Protein AF-A0A645GVZ5-F1 (afdb_monomer)

InterPro domains:
  IPR002104 Integrase, catalytic domain [PF00589] (2-115)
  IPR011010 DNA breaking-rejoining enzyme, catalytic core [SSF56349] (2-123)
  IPR013762 Integrase-like, catalytic domain superfamily [G3DSA:1.10.443.10] (1-136)

Organism: NCBI:txid1076179

Mean predicted aligned error: 6.65 Å

pLDDT: mean 86.19, std 14.47, range [36.81, 96.94]

Radius of gyration: 16.6 Å; Cα contacts (8 Å, |Δi|>4): 154; chains: 1; bounding box: 46×38×38 Å

Structure (mmCIF, N/CA/C/O backbone):
data_AF-A0A645GVZ5-F1
#
_entry.id   AF-A0A645GVZ5-F1
#
loop_
_atom_site.group_PDB
_atom_site.id
_atom_site.type_symbol
_atom_site.label_atom_id
_atom_site.label_alt_id
_atom_site.label_comp_id
_atom_site.label_asym_id
_atom_site.label_entity_id
_atom_site.label_seq_id
_atom_site.pdbx_PDB_ins_code
_atom_site.Cartn_x
_atom_site.Cartn_y
_atom_site.Cartn_z
_atom_site.occupancy
_atom_site.B_iso_or_equiv
_atom_site.auth_seq_id
_atom_site.auth_comp_id
_atom_site.auth_asym_id
_atom_site.auth_atom_id
_atom_site.pdbx_PDB_model_num
ATOM 1 N N . MET A 1 1 ? 1.026 9.276 -1.031 1.00 67.25 1 MET A N 1
ATOM 2 C CA . MET A 1 1 ? -0.143 8.368 -0.909 1.00 67.25 1 MET A CA 1
ATOM 3 C C . MET A 1 1 ? -1.436 9.096 -0.563 1.00 67.25 1 MET A C 1
ATOM 5 O O . MET A 1 1 ? -2.433 8.740 -1.158 1.00 67.25 1 MET A O 1
ATOM 9 N N . ALA A 1 2 ? -1.441 10.108 0.316 1.00 74.25 2 ALA A N 1
ATOM 10 C CA . ALA A 1 2 ? -2.640 10.898 0.648 1.00 74.25 2 ALA A CA 1
ATOM 11 C C . ALA A 1 2 ? -3.449 11.384 -0.577 1.00 74.25 2 ALA A C 1
ATOM 13 O O . ALA A 1 2 ? -4.656 11.198 -0.636 1.00 74.25 2 ALA A O 1
ATOM 14 N N . ALA A 1 3 ? -2.767 11.921 -1.591 1.00 86.44 3 ALA A N 1
ATOM 15 C CA . ALA A 1 3 ? -3.381 12.410 -2.827 1.00 86.44 3 ALA A CA 1
ATOM 16 C C . ALA A 1 3 ? -3.520 11.332 -3.929 1.00 86.44 3 ALA A C 1
ATOM 18 O O . ALA A 1 3 ? -3.433 11.649 -5.114 1.00 86.44 3 ALA A O 1
ATOM 19 N N . LEU A 1 4 ? -3.658 10.047 -3.574 1.00 92.50 4 LEU A N 1
ATOM 20 C CA . LEU A 1 4 ? -3.858 8.981 -4.563 1.00 92.50 4 LEU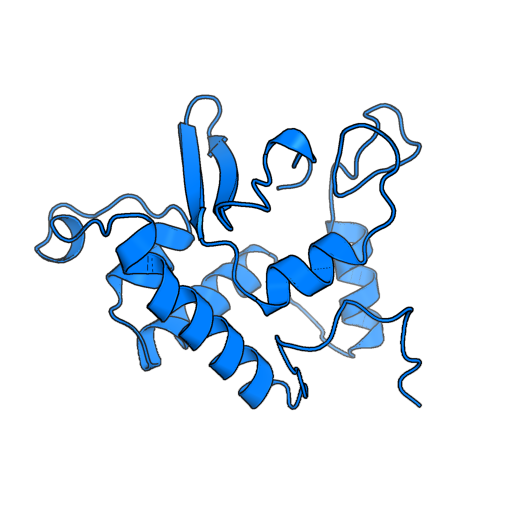 A CA 1
ATOM 21 C C . LEU A 1 4 ? -5.228 9.140 -5.239 1.00 92.50 4 LEU A C 1
ATOM 23 O O . LEU A 1 4 ? -6.248 9.225 -4.556 1.00 92.50 4 LEU A O 1
ATOM 27 N N . LYS A 1 5 ? -5.246 9.151 -6.573 1.00 94.88 5 LYS A N 1
ATOM 28 C CA . LYS A 1 5 ? -6.452 9.326 -7.391 1.00 94.88 5 LYS A CA 1
ATOM 29 C C . LYS A 1 5 ? -6.956 7.994 -7.932 1.00 94.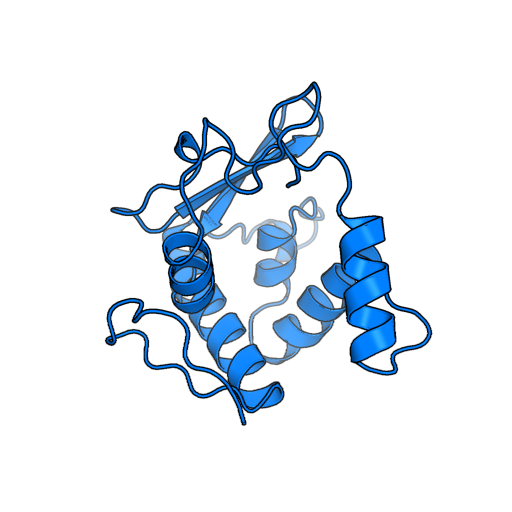88 5 LYS A C 1
ATOM 31 O O . LYS A 1 5 ? -6.157 7.097 -8.201 1.00 94.88 5 LYS A O 1
ATOM 36 N N . TRP A 1 6 ? -8.263 7.888 -8.169 1.00 95.94 6 TRP A N 1
ATOM 37 C CA . TRP A 1 6 ? -8.854 6.706 -8.810 1.00 95.94 6 TRP A CA 1
ATOM 38 C C . TRP A 1 6 ? -8.274 6.450 -10.205 1.00 95.94 6 TRP A C 1
ATOM 40 O O . TRP A 1 6 ? -8.048 5.302 -10.576 1.00 95.94 6 TRP A O 1
ATOM 50 N N . SER A 1 7 ? -7.945 7.515 -10.942 1.00 95.56 7 SER A N 1
ATOM 51 C CA . SER A 1 7 ? -7.298 7.449 -12.260 1.00 95.56 7 SER A CA 1
ATOM 52 C C . SER A 1 7 ? -5.873 6.882 -12.233 1.00 95.56 7 SER A C 1
ATOM 54 O O . SER A 1 7 ? -5.341 6.517 -13.277 1.00 95.56 7 SER A O 1
ATOM 56 N N . SER A 1 8 ? -5.243 6.785 -11.058 1.00 95.88 8 SER A N 1
ATOM 57 C CA . SER A 1 8 ? -3.919 6.176 -10.887 1.00 95.88 8 SER A CA 1
ATOM 58 C C . SER A 1 8 ? -3.970 4.656 -10.680 1.00 95.88 8 SER A C 1
ATOM 60 O O . SER A 1 8 ? -2.917 4.024 -10.559 1.00 95.88 8 SER A O 1
ATOM 62 N N . ILE A 1 9 ? -5.171 4.069 -10.622 1.00 96.62 9 ILE A N 1
ATOM 63 C CA . ILE A 1 9 ? -5.390 2.628 -10.489 1.00 96.62 9 ILE A CA 1
ATOM 64 C C . ILE A 1 9 ? -5.868 2.076 -11.829 1.00 96.62 9 ILE A C 1
ATOM 66 O O . ILE A 1 9 ? -6.931 2.440 -12.328 1.00 96.62 9 ILE A O 1
ATOM 70 N N . ASP A 1 10 ? -5.105 1.144 -12.388 1.00 96.56 10 ASP A N 1
ATOM 71 C CA . ASP A 1 10 ? -5.497 0.404 -13.580 1.00 96.56 10 ASP A CA 1
ATOM 72 C C . ASP A 1 10 ? -5.953 -0.997 -13.170 1.00 96.56 10 ASP A C 1
ATOM 74 O O . ASP A 1 10 ? -5.148 -1.881 -12.852 1.00 96.56 10 ASP A O 1
ATOM 78 N N . TRP A 1 11 ? -7.271 -1.183 -13.147 1.00 94.44 11 TRP A N 1
ATOM 79 C CA . TRP A 1 11 ? -7.913 -2.432 -12.740 1.00 94.44 11 TRP A CA 1
ATOM 80 C C . TRP A 1 11 ? -7.734 -3.548 -13.768 1.00 94.44 11 TRP A C 1
ATOM 82 O O . TRP A 1 11 ? -7.597 -4.708 -13.382 1.00 94.44 11 TRP A O 1
ATOM 92 N N . ARG A 1 12 ? -7.679 -3.202 -15.063 1.00 93.44 12 ARG A N 1
ATOM 93 C CA . ARG A 1 12 ? -7.504 -4.166 -16.159 1.00 93.44 12 ARG A CA 1
ATOM 94 C C . ARG A 1 12 ? -6.109 -4.776 -16.117 1.00 93.44 12 ARG A C 1
ATOM 96 O O . ARG A 1 12 ? -5.967 -5.990 -16.205 1.00 93.44 12 ARG A O 1
ATOM 103 N N . TRP A 1 13 ? -5.091 -3.935 -15.964 1.00 94.06 13 TRP A N 1
ATOM 104 C CA . TRP A 1 13 ? -3.689 -4.351 -15.949 1.00 94.06 13 TRP A CA 1
ATOM 105 C C . TRP A 1 13 ? -3.124 -4.525 -14.543 1.00 94.06 13 TRP A C 1
ATOM 107 O O . TRP A 1 13 ? -1.923 -4.759 -14.390 1.00 94.06 13 TRP A O 1
ATOM 117 N N . ARG A 1 14 ? -3.970 -4.424 -13.510 1.00 95.06 14 ARG A N 1
ATOM 118 C CA . ARG A 1 14 ? -3.619 -4.657 -12.105 1.00 95.06 14 ARG A CA 1
ATOM 119 C C . ARG A 1 14 ? -2.343 -3.915 -11.718 1.00 95.06 14 ARG A C 1
ATOM 121 O O . ARG A 1 14 ? -1.368 -4.535 -11.288 1.00 95.06 14 ARG A O 1
ATOM 128 N N . LYS A 1 15 ? -2.323 -2.598 -11.909 1.00 95.75 15 LYS A N 1
ATOM 129 C CA . LYS A 1 15 ? -1.176 -1.747 -11.563 1.00 95.75 15 LYS A CA 1
ATOM 130 C C . LYS A 1 15 ? -1.617 -0.464 -10.878 1.00 95.75 15 LYS A C 1
ATOM 132 O O . LYS A 1 15 ? -2.715 0.038 -11.110 1.00 95.75 15 LYS A O 1
ATOM 137 N N . LEU A 1 16 ? -0.738 0.041 -10.026 1.00 95.44 16 LEU A N 1
ATOM 138 C CA . LEU A 1 16 ? -0.937 1.242 -9.234 1.00 95.44 16 LEU A CA 1
ATOM 139 C C . LEU A 1 16 ? 0.223 2.200 -9.492 1.00 95.44 16 LEU A C 1
ATOM 141 O O . LEU A 1 16 ? 1.381 1.853 -9.249 1.00 95.44 16 LEU A O 1
ATOM 145 N N . THR A 1 17 ? -0.097 3.408 -9.942 1.00 94.31 17 THR A N 1
ATOM 146 C CA . THR A 1 17 ? 0.883 4.480 -10.124 1.00 94.31 17 THR A CA 1
ATOM 147 C C . THR A 1 17 ? 0.867 5.395 -8.908 1.00 94.31 17 THR A C 1
ATOM 149 O O . THR A 1 17 ? -0.168 5.927 -8.518 1.00 94.31 17 THR A O 1
ATOM 152 N N . ILE A 1 18 ? 2.026 5.583 -8.286 1.00 90.19 18 ILE A N 1
ATOM 153 C CA . ILE A 1 18 ? 2.186 6.384 -7.075 1.00 90.19 18 ILE A CA 1
ATOM 154 C C . ILE A 1 18 ? 3.114 7.552 -7.392 1.00 90.19 18 ILE A C 1
ATOM 156 O O . ILE A 1 18 ? 4.235 7.348 -7.859 1.00 90.19 18 ILE A O 1
ATOM 160 N N . ALA A 1 19 ? 2.659 8.768 -7.092 1.00 84.75 19 ALA A N 1
ATOM 161 C CA . ALA A 1 19 ? 3.522 9.942 -7.075 1.00 84.75 19 ALA A CA 1
ATOM 162 C C . ALA A 1 19 ? 4.542 9.827 -5.930 1.00 84.75 19 ALA A C 1
ATOM 164 O O . ALA A 1 19 ? 4.177 9.573 -4.774 1.00 84.75 19 ALA A O 1
ATOM 165 N N . ASP A 1 20 ? 5.815 9.975 -6.270 1.00 76.44 20 ASP A N 1
ATOM 166 C CA . ASP A 1 20 ? 6.939 10.033 -5.342 1.00 76.44 20 ASP A CA 1
ATOM 167 C C . ASP A 1 20 ? 7.294 11.511 -5.070 1.00 76.44 20 ASP A C 1
ATOM 169 O O . ASP A 1 20 ? 6.395 12.350 -4.965 1.00 76.44 20 ASP A O 1
ATOM 173 N N . LYS A 1 21 ? 8.580 11.857 -4.923 1.00 68.69 21 LYS A N 1
ATOM 174 C CA . LYS A 1 21 ? 9.056 13.253 -4.974 1.00 68.69 21 LYS A CA 1
ATOM 175 C C . LYS A 1 21 ? 8.488 13.983 -6.200 1.00 68.69 21 LYS A C 1
ATOM 177 O O . LYS A 1 21 ? 8.182 13.337 -7.189 1.00 68.69 21 LYS A O 1
ATOM 182 N N . VAL A 1 22 ? 8.414 15.315 -6.109 1.00 54.22 22 VAL A N 1
ATOM 183 C CA . VAL A 1 22 ? 7.656 16.264 -6.960 1.00 54.22 22 VAL A CA 1
ATOM 184 C C . VAL A 1 22 ? 7.519 15.889 -8.450 1.00 54.22 22 VAL A C 1
ATOM 186 O O . VAL A 1 22 ? 6.425 16.048 -8.977 1.00 54.22 22 VAL A O 1
ATOM 189 N N . ASP A 1 23 ? 8.537 15.295 -9.086 1.00 58.22 23 ASP A N 1
ATOM 190 C CA . ASP A 1 23 ? 8.528 14.951 -10.522 1.00 58.22 23 ASP A CA 1
ATOM 191 C C . ASP A 1 23 ? 8.717 13.454 -10.850 1.00 58.22 23 ASP A C 1
ATOM 193 O O . ASP A 1 23 ? 8.837 13.070 -12.012 1.00 58.22 23 ASP A O 1
ATOM 197 N N . ALA A 1 24 ? 8.768 12.579 -9.844 1.00 77.25 24 ALA A N 1
ATOM 198 C CA . ALA A 1 24 ? 8.961 11.144 -10.031 1.00 77.25 24 ALA A CA 1
ATOM 199 C C . ALA A 1 24 ? 7.672 10.373 -9.730 1.00 77.25 24 ALA A C 1
ATOM 201 O O . ALA A 1 24 ? 7.019 10.585 -8.710 1.00 77.25 24 ALA A O 1
ATOM 202 N N . THR A 1 25 ? 7.328 9.417 -10.589 1.00 86.25 25 THR A N 1
ATOM 203 C CA . THR A 1 25 ? 6.278 8.431 -10.312 1.00 86.25 25 THR A CA 1
ATOM 204 C C . THR A 1 25 ? 6.877 7.035 -10.314 1.00 86.25 25 THR A C 1
ATOM 206 O O . THR A 1 25 ? 7.877 6.773 -10.984 1.00 86.25 25 THR A O 1
ATOM 209 N N . ARG A 1 26 ? 6.266 6.123 -9.560 1.00 88.69 26 ARG A N 1
ATOM 210 C CA . ARG A 1 26 ? 6.568 4.694 -9.650 1.00 88.69 26 ARG A CA 1
ATOM 211 C C . ARG A 1 26 ? 5.295 3.909 -9.888 1.00 88.69 26 ARG A C 1
ATOM 213 O O . ARG A 1 26 ? 4.267 4.191 -9.276 1.00 88.69 26 ARG A O 1
ATOM 220 N N . THR A 1 27 ? 5.383 2.916 -10.759 1.00 92.69 27 THR A N 1
ATOM 221 C CA . THR A 1 27 ? 4.291 1.977 -11.014 1.00 92.69 27 THR A CA 1
ATOM 222 C C . THR A 1 27 ? 4.633 0.657 -10.350 1.00 92.69 27 THR A C 1
ATOM 224 O O . THR A 1 27 ? 5.710 0.112 -10.586 1.00 92.69 27 THR A O 1
ATOM 227 N N . ILE A 1 28 ? 3.728 0.151 -9.519 1.00 94.44 28 ILE A N 1
ATOM 228 C CA . ILE A 1 28 ? 3.871 -1.144 -8.853 1.00 94.44 28 ILE A CA 1
ATOM 229 C C . ILE A 1 28 ? 2.708 -2.064 -9.235 1.00 94.44 28 ILE A C 1
ATOM 231 O O . ILE A 1 28 ? 1.621 -1.573 -9.568 1.00 94.44 28 ILE A O 1
ATOM 235 N N . PRO A 1 29 ? 2.894 -3.393 -9.182 1.00 96.94 29 PRO A N 1
ATOM 236 C CA . PRO A 1 29 ? 1.778 -4.312 -9.313 1.00 96.94 29 PRO A CA 1
ATOM 237 C C . PRO A 1 29 ? 0.737 -4.071 -8.224 1.00 96.94 29 PRO A C 1
ATOM 239 O O . PRO A 1 29 ? 1.070 -3.849 -7.060 1.00 96.94 29 PRO A O 1
ATOM 242 N N . LEU A 1 30 ? -0.531 -4.160 -8.604 1.00 96.12 30 LEU A N 1
ATOM 243 C CA . LEU A 1 30 ? -1.642 -4.149 -7.669 1.00 96.12 30 LEU A CA 1
ATOM 244 C C . LEU A 1 30 ? -1.948 -5.590 -7.243 1.00 96.12 30 LEU A C 1
ATOM 246 O O . LEU A 1 30 ? -2.605 -6.343 -7.977 1.00 96.12 30 LEU A O 1
ATOM 250 N N . GLY A 1 31 ? -1.461 -5.962 -6.060 1.00 95.12 31 GLY A N 1
ATOM 251 C CA . GLY A 1 31 ? -1.663 -7.283 -5.471 1.00 95.12 31 GLY A CA 1
ATOM 252 C C . GLY A 1 31 ? -3.145 -7.613 -5.212 1.00 95.12 31 GLY A C 1
ATOM 253 O O . GLY A 1 31 ? -3.960 -6.688 -5.071 1.00 95.12 31 GLY A O 1
ATOM 254 N N . PRO A 1 32 ? -3.542 -8.903 -5.265 1.00 94.44 32 PRO A N 1
ATOM 255 C CA . PRO A 1 32 ? -4.912 -9.368 -5.031 1.00 94.44 32 PRO A CA 1
ATOM 256 C C . PRO A 1 32 ? -5.611 -8.714 -3.840 1.00 94.44 32 PRO A C 1
ATOM 258 O O . PRO A 1 32 ? -6.698 -8.158 -4.015 1.00 94.44 32 PRO A O 1
ATOM 261 N N . TYR A 1 33 ? -4.972 -8.720 -2.671 1.00 95.38 33 TYR A N 1
ATOM 262 C CA . TYR A 1 33 ? -5.586 -8.239 -1.439 1.00 95.38 33 TYR A CA 1
ATOM 263 C C . TYR A 1 33 ? -5.700 -6.717 -1.418 1.00 95.38 33 TYR A C 1
ATOM 265 O O . TYR A 1 33 ? -6.763 -6.180 -1.105 1.00 95.38 33 TYR A O 1
ATOM 273 N N . MET A 1 34 ? -4.657 -5.999 -1.847 1.00 94.75 34 MET A N 1
ATOM 274 C CA . MET A 1 34 ? -4.718 -4.541 -1.947 1.00 94.75 34 MET A CA 1
ATOM 275 C C . MET A 1 34 ? -5.816 -4.079 -2.911 1.00 94.75 34 MET A C 1
ATOM 277 O O . MET A 1 34 ? -6.513 -3.113 -2.616 1.00 94.75 34 MET A O 1
ATOM 281 N N . ALA A 1 35 ? -6.028 -4.769 -4.033 1.00 94.88 35 ALA A N 1
ATOM 282 C CA . ALA A 1 35 ? -7.151 -4.436 -4.906 1.00 94.88 35 ALA A CA 1
ATOM 283 C C . ALA A 1 35 ? -8.507 -4.699 -4.269 1.00 94.88 35 ALA A C 1
ATOM 285 O O . ALA A 1 35 ? -9.400 -3.884 -4.451 1.00 94.88 35 ALA A O 1
ATOM 286 N N . HIS A 1 36 ? -8.664 -5.815 -3.555 1.00 93.56 36 HIS A N 1
ATOM 287 C CA . HIS A 1 36 ? -9.903 -6.112 -2.844 1.00 93.56 36 HIS A CA 1
ATOM 288 C C . HIS A 1 36 ? -10.233 -4.996 -1.843 1.00 93.56 36 HIS A C 1
ATOM 290 O O . HIS A 1 36 ? -11.351 -4.486 -1.836 1.00 93.56 36 HIS A O 1
ATOM 296 N N . LEU A 1 37 ? -9.237 -4.547 -1.067 1.00 93.94 37 LEU A N 1
ATOM 297 C CA . LEU A 1 37 ? -9.396 -3.423 -0.143 1.00 93.94 37 LEU A CA 1
ATOM 298 C C . LEU A 1 37 ? -9.774 -2.128 -0.868 1.00 93.94 37 LEU A C 1
ATOM 300 O O . LEU A 1 37 ? -10.690 -1.436 -0.438 1.00 93.94 37 LEU A O 1
ATOM 304 N N . LEU A 1 38 ? -9.083 -1.799 -1.964 1.00 93.94 38 LEU A N 1
ATOM 305 C CA . LEU A 1 38 ? -9.340 -0.574 -2.726 1.00 93.94 38 LEU A CA 1
ATOM 306 C C . LEU A 1 38 ? -10.697 -0.589 -3.437 1.00 93.94 38 LEU A C 1
ATOM 308 O O . LEU A 1 38 ? -11.314 0.464 -3.571 1.00 93.94 38 LEU A O 1
ATOM 312 N N . ASP A 1 39 ? -11.161 -1.750 -3.897 1.00 92.44 39 ASP A N 1
ATOM 313 C CA . ASP A 1 39 ? -12.455 -1.881 -4.570 1.00 92.44 39 ASP A CA 1
ATOM 314 C C . ASP A 1 39 ? -13.625 -1.777 -3.582 1.00 92.44 39 ASP A C 1
ATOM 316 O O . ASP A 1 39 ? -14.687 -1.270 -3.932 1.00 92.44 39 ASP A O 1
ATOM 320 N N . GLY A 1 40 ? -13.407 -2.171 -2.323 1.00 91.25 40 GLY A N 1
ATOM 321 C CA . GLY A 1 40 ? -14.381 -2.017 -1.241 1.00 91.25 40 GLY A CA 1
ATOM 322 C C . GLY A 1 40 ? -14.551 -0.584 -0.718 1.00 91.25 40 GLY A C 1
ATOM 323 O O . GLY A 1 40 ? -15.449 -0.337 0.088 1.00 91.25 40 GLY A O 1
ATOM 324 N N . LEU A 1 41 ? -13.713 0.369 -1.140 1.00 92.50 41 LEU A N 1
ATOM 325 C CA . LEU A 1 41 ? -13.816 1.762 -0.702 1.00 92.50 41 LEU A CA 1
ATOM 326 C C . LEU A 1 41 ? -14.922 2.517 -1.464 1.00 92.50 41 LEU A C 1
ATOM 328 O O . LEU A 1 41 ? -15.071 2.352 -2.679 1.00 92.50 41 LEU A O 1
ATOM 332 N N . PRO A 1 42 ? -15.672 3.411 -0.793 1.00 91.56 42 PRO A N 1
ATOM 333 C CA . PRO A 1 42 ? -16.650 4.254 -1.467 1.00 91.56 42 PRO A CA 1
ATOM 334 C C . PRO A 1 42 ? -15.952 5.211 -2.439 1.00 91.56 42 PRO A C 1
ATOM 336 O O . PRO A 1 42 ? -14.998 5.906 -2.087 1.00 91.56 42 PRO A O 1
ATOM 339 N N . ARG A 1 43 ? -16.462 5.291 -3.669 1.00 92.12 43 ARG A N 1
ATOM 340 C CA . ARG A 1 43 ? -15.941 6.207 -4.691 1.00 92.12 43 ARG A CA 1
ATOM 341 C C . ARG A 1 43 ? -16.650 7.552 -4.593 1.00 92.12 43 ARG A C 1
ATOM 343 O O . ARG A 1 43 ? -17.671 7.776 -5.237 1.00 92.12 43 ARG A O 1
ATOM 350 N N . GLN A 1 44 ? -16.109 8.426 -3.750 1.00 90.00 44 GLN A N 1
ATOM 351 C CA . GLN A 1 44 ? -16.561 9.807 -3.593 1.00 90.00 44 GLN A CA 1
ATOM 352 C C . GLN A 1 44 ? -15.474 10.754 -4.113 1.00 90.00 44 GLN A C 1
ATOM 354 O O . GLN A 1 44 ? -14.354 10.761 -3.612 1.00 90.00 44 GLN A O 1
ATOM 359 N N . GLY A 1 45 ? -15.792 11.543 -5.141 1.00 91.06 45 GLY A N 1
ATOM 360 C CA . GLY A 1 45 ? -14.832 12.460 -5.760 1.00 91.06 45 GLY A CA 1
ATOM 361 C C . GLY A 1 45 ? -13.682 11.767 -6.508 1.00 91.06 45 GLY A C 1
ATOM 362 O O . GLY A 1 45 ? -13.768 10.606 -6.903 1.00 91.06 45 GLY A O 1
ATOM 363 N N . GLU A 1 46 ? -12.602 12.515 -6.744 1.00 94.56 46 GLU A N 1
ATOM 364 C CA . GLU A 1 46 ? -11.458 12.077 -7.563 1.00 94.56 46 GLU A CA 1
ATOM 365 C C . GLU A 1 46 ? -10.447 11.201 -6.795 1.00 94.56 46 GLU A C 1
ATOM 367 O O . GLU A 1 46 ? -9.732 10.385 -7.387 1.00 94.56 46 GLU A O 1
ATOM 372 N N . TYR A 1 47 ? -10.379 11.361 -5.473 1.00 95.38 47 TYR A N 1
ATOM 373 C CA . TYR A 1 47 ? -9.357 10.747 -4.629 1.00 95.38 47 TYR A CA 1
ATOM 374 C C . TYR A 1 47 ? -9.835 9.442 -3.990 1.00 95.38 47 TYR A C 1
ATOM 376 O O . TYR A 1 47 ? -10.984 9.318 -3.576 1.00 95.38 47 TYR A O 1
ATOM 384 N N . VAL A 1 48 ? -8.915 8.483 -3.860 1.00 95.00 48 VAL A N 1
ATOM 385 C CA . VAL A 1 48 ? -9.158 7.184 -3.211 1.00 95.00 48 VAL A CA 1
ATOM 386 C C . VAL A 1 48 ? -9.476 7.361 -1.728 1.00 95.00 48 VAL A C 1
ATOM 388 O O . VAL A 1 48 ? -10.398 6.746 -1.203 1.00 95.00 48 VAL A O 1
ATOM 391 N N . PHE A 1 49 ? -8.725 8.231 -1.052 1.00 93.06 49 PHE A N 1
ATOM 392 C CA . PHE A 1 49 ? -8.935 8.574 0.352 1.00 93.06 49 PHE A CA 1
ATOM 393 C C . PHE A 1 49 ? -9.641 9.925 0.442 1.00 93.06 49 PHE A C 1
ATOM 395 O O . PHE A 1 49 ? -9.019 10.950 0.727 1.00 93.06 49 PHE A O 1
ATOM 402 N N . TYR A 1 50 ? -10.935 9.919 0.133 1.00 92.94 50 TYR A N 1
ATOM 403 C CA . TYR A 1 50 ? -11.781 11.108 0.143 1.00 92.94 50 TYR A CA 1
ATOM 404 C C . TYR A 1 50 ? -11.894 11.743 1.539 1.00 92.94 50 TYR A C 1
ATOM 406 O O . TYR A 1 50 ? -11.872 11.062 2.565 1.00 92.94 50 TYR A O 1
ATOM 414 N N . SER A 1 51 ? -12.032 13.068 1.567 1.00 91.12 51 SER A N 1
ATOM 415 C CA . SER A 1 51 ? -12.398 13.848 2.751 1.00 91.12 51 SER A CA 1
ATOM 416 C C . SER A 1 51 ? -13.264 15.027 2.322 1.00 91.12 51 SER A C 1
ATOM 418 O O . SER A 1 51 ? -13.006 15.627 1.282 1.00 91.12 51 SER A O 1
ATOM 420 N N . SER A 1 52 ? -14.238 15.408 3.148 1.00 90.69 52 SER A N 1
ATOM 421 C CA . SER A 1 52 ? -15.073 16.596 2.928 1.00 90.69 52 SER A CA 1
ATOM 422 C C . SER A 1 52 ? -14.370 17.920 3.266 1.00 90.69 52 SER A C 1
ATOM 424 O O . SER A 1 52 ? -15.001 18.973 3.236 1.00 90.69 52 SER A O 1
ATOM 426 N N . GLY A 1 53 ? -13.088 17.883 3.647 1.00 89.00 53 GLY A N 1
ATOM 427 C CA . GLY A 1 53 ? -12.282 19.080 3.889 1.00 89.00 53 GLY A CA 1
ATOM 428 C C . GLY A 1 53 ? -11.889 19.818 2.602 1.00 89.00 53 GLY A C 1
ATOM 429 O O . GLY A 1 53 ? -12.124 19.344 1.496 1.00 89.00 53 GLY A O 1
ATOM 430 N N . GLU A 1 54 ? -11.212 20.957 2.761 1.00 88.88 54 GLU A N 1
ATOM 431 C CA . GLU A 1 54 ? -10.864 21.907 1.686 1.00 88.88 54 GLU A CA 1
ATOM 432 C C . GLU A 1 54 ? -10.222 21.270 0.440 1.00 88.88 54 GLU A C 1
ATOM 434 O O . GLU A 1 54 ? -10.547 21.630 -0.686 1.00 88.88 54 GLU A O 1
ATOM 439 N N . HIS A 1 55 ? -9.323 20.298 0.623 1.00 87.00 55 HIS A N 1
ATOM 440 C CA . HIS A 1 55 ? -8.595 19.679 -0.487 1.00 87.00 55 HIS A CA 1
ATOM 441 C C . HIS A 1 55 ? -9.333 18.498 -1.150 1.00 87.00 55 HIS A C 1
ATOM 443 O O . HIS A 1 55 ? -8.850 17.973 -2.151 1.00 87.00 55 HIS A O 1
ATOM 449 N N . GLY A 1 56 ? -10.462 18.037 -0.598 1.00 90.31 56 GLY A N 1
ATOM 450 C CA . GLY A 1 56 ? -11.216 16.889 -1.125 1.00 90.31 56 GLY A CA 1
ATOM 451 C C . GLY A 1 56 ? -10.591 15.508 -0.860 1.00 90.31 56 GLY A C 1
ATOM 452 O O . GLY A 1 56 ? -11.090 14.500 -1.363 1.00 90.31 56 GLY A O 1
ATOM 453 N N . TYR A 1 57 ? -9.499 15.433 -0.089 1.00 91.88 57 TYR A N 1
ATOM 454 C CA . TYR A 1 57 ? -8.830 14.184 0.298 1.00 91.88 57 TYR A CA 1
ATOM 455 C C . TYR A 1 57 ? -8.187 14.264 1.686 1.00 91.88 57 TYR A C 1
ATOM 457 O O . TYR A 1 57 ? -7.936 15.344 2.230 1.00 91.88 57 TYR A O 1
ATOM 465 N N . VAL A 1 58 ? -7.897 13.103 2.274 1.00 89.69 58 VAL A N 1
ATOM 466 C CA . VAL A 1 58 ? -7.198 12.984 3.560 1.00 89.69 58 VAL A CA 1
ATOM 467 C C . VAL A 1 58 ? -5.745 13.432 3.398 1.00 89.69 58 VAL A C 1
ATOM 469 O O . VAL A 1 58 ? -4.912 12.688 2.886 1.00 89.69 58 VAL A O 1
ATOM 472 N N . LYS A 1 59 ? -5.421 14.648 3.850 1.00 88.31 59 LYS A N 1
ATOM 473 C CA . LYS A 1 59 ? -4.062 15.219 3.758 1.00 88.31 59 LYS A CA 1
ATOM 474 C C . LYS A 1 59 ? -3.046 14.486 4.635 1.00 88.31 59 LYS A C 1
ATOM 476 O O . LYS A 1 59 ? -1.897 14.315 4.232 1.00 88.31 59 LYS A O 1
ATOM 481 N N . ASP A 1 60 ? -3.472 14.061 5.820 1.00 86.81 60 ASP A N 1
ATOM 482 C CA . ASP A 1 60 ? -2.641 13.357 6.789 1.00 86.81 60 ASP A CA 1
ATOM 483 C C . ASP A 1 60 ? -3.426 12.215 7.444 1.00 86.81 60 ASP A C 1
ATOM 485 O O . ASP A 1 60 ? -4.535 12.408 7.937 1.00 86.81 60 ASP A O 1
ATOM 489 N N . ALA A 1 61 ? -2.827 11.026 7.462 1.00 89.31 61 ALA A N 1
ATOM 490 C CA . ALA A 1 61 ? -3.398 9.825 8.058 1.00 89.31 61 ALA A CA 1
ATOM 491 C C . ALA A 1 61 ? -2.947 9.598 9.515 1.00 89.31 61 ALA A C 1
ATOM 493 O O . ALA A 1 61 ? -3.349 8.604 10.117 1.00 89.31 61 ALA A O 1
ATOM 494 N N . ARG A 1 62 ? -2.124 10.483 10.106 1.00 89.44 62 ARG A N 1
ATOM 495 C CA . ARG A 1 62 ? -1.635 10.342 11.493 1.00 89.44 62 ARG A CA 1
ATOM 496 C C . ARG A 1 62 ? -2.763 10.230 12.514 1.00 89.44 62 ARG A C 1
ATOM 498 O O . ARG A 1 62 ? -2.697 9.353 13.360 1.00 89.44 62 ARG A O 1
ATOM 505 N N . SER A 1 63 ? -3.808 11.055 12.406 1.00 88.62 63 SER A N 1
ATOM 506 C CA . SER A 1 63 ? -4.947 10.988 13.337 1.00 88.62 63 SER A CA 1
ATOM 507 C C . SER A 1 63 ? -5.671 9.641 13.256 1.00 88.62 63 SER A C 1
ATOM 509 O O . SER A 1 63 ? -5.962 9.037 14.286 1.00 88.62 63 SER A O 1
ATOM 511 N N . SER A 1 64 ? -5.899 9.129 12.042 1.00 90.56 64 SER A N 1
ATOM 512 C CA . SER A 1 64 ? -6.474 7.795 11.843 1.00 90.56 64 SER A CA 1
ATOM 513 C C . SER A 1 64 ? -5.560 6.696 12.386 1.00 90.56 64 SER A C 1
ATOM 515 O O . SER A 1 64 ? -6.045 5.787 13.048 1.00 90.56 64 SER A O 1
ATOM 517 N N . MET A 1 65 ? -4.243 6.804 12.176 1.00 91.69 65 MET A N 1
ATOM 518 C CA . MET A 1 65 ? -3.268 5.861 12.732 1.00 91.69 65 MET A CA 1
ATOM 519 C C . MET A 1 65 ? -3.316 5.854 14.263 1.00 91.69 65 MET A C 1
ATOM 521 O O . MET A 1 65 ? -3.396 4.786 14.850 1.00 91.69 65 MET A O 1
ATOM 525 N N . SER A 1 66 ? -3.340 7.018 14.920 1.00 91.81 66 SER A N 1
ATOM 526 C CA . SER A 1 66 ? -3.423 7.103 16.385 1.00 91.81 66 SER A CA 1
ATOM 527 C C . SER A 1 66 ? -4.660 6.404 16.953 1.00 91.81 66 SER A C 1
ATOM 529 O O . SER A 1 66 ? -4.555 5.752 17.987 1.00 91.81 66 SER A O 1
ATOM 531 N N . LYS A 1 67 ? -5.810 6.494 16.272 1.00 93.31 67 LYS A N 1
ATOM 532 C CA . LYS A 1 67 ? -7.0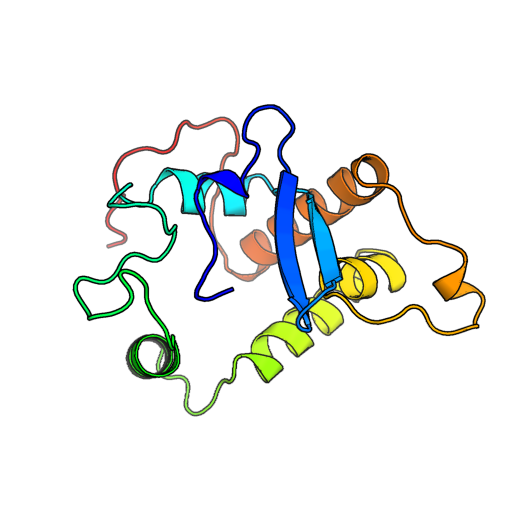32 5.775 16.670 1.00 93.31 67 LYS A CA 1
ATOM 533 C C . LYS A 1 67 ? -6.851 4.261 16.576 1.00 93.31 67 LYS A C 1
ATOM 535 O O . LYS A 1 67 ? -7.109 3.564 17.547 1.00 93.31 67 LYS A O 1
ATOM 540 N N . VAL A 1 68 ? -6.322 3.778 15.449 1.00 93.06 68 VAL A N 1
ATOM 541 C CA . VAL A 1 68 ? -6.048 2.345 15.245 1.00 93.06 68 VAL A CA 1
ATOM 542 C C . VAL A 1 68 ? -5.060 1.815 16.288 1.00 93.06 68 VAL A C 1
ATOM 544 O O . VAL A 1 68 ? -5.259 0.736 16.828 1.00 93.06 68 VAL A O 1
ATOM 547 N N . LEU A 1 69 ? -4.012 2.573 16.623 1.00 94.56 69 LEU A N 1
ATOM 548 C CA . LEU A 1 69 ? -3.037 2.155 17.636 1.00 94.56 69 LEU A CA 1
ATOM 549 C C . LEU A 1 69 ? -3.647 2.041 19.033 1.00 94.56 69 LEU A C 1
ATOM 551 O O . LEU A 1 69 ? -3.356 1.074 19.735 1.00 94.56 69 LEU A O 1
ATOM 555 N N . ALA A 1 70 ? -4.520 2.980 19.405 1.00 94.56 70 ALA A N 1
ATOM 556 C CA . ALA A 1 70 ? -5.249 2.917 20.666 1.00 94.56 70 ALA A CA 1
ATOM 557 C C . ALA A 1 70 ? -6.176 1.690 20.726 1.00 94.56 70 ALA A C 1
ATOM 559 O O . ALA A 1 70 ? -6.184 0.984 21.731 1.00 94.56 70 ALA A O 1
ATOM 560 N N . GLU A 1 71 ? -6.903 1.398 19.644 1.00 94.88 71 GLU A N 1
ATOM 561 C CA . GLU A 1 71 ? -7.783 0.223 19.547 1.00 94.88 71 GLU A CA 1
ATOM 562 C C . GLU A 1 71 ? -7.004 -1.099 19.587 1.00 94.88 71 GLU A C 1
ATOM 564 O O . GLU A 1 71 ? -7.442 -2.059 20.218 1.00 94.88 71 GLU A O 1
ATOM 569 N N . CYS A 1 72 ? -5.830 -1.155 18.957 1.00 92.81 72 CYS A N 1
ATOM 570 C CA . CYS A 1 72 ? -4.985 -2.350 18.938 1.00 92.81 72 CYS A CA 1
ATOM 571 C C . CYS A 1 72 ? -4.099 -2.515 20.187 1.00 92.81 72 CYS A C 1
ATOM 573 O O . CYS A 1 72 ? -3.367 -3.500 20.267 1.00 92.81 72 CYS A O 1
ATOM 575 N N . GLY A 1 73 ? -4.104 -1.566 21.130 1.00 94.38 73 GLY A N 1
ATOM 576 C CA . GLY A 1 73 ? -3.220 -1.601 22.302 1.00 94.38 73 GLY A CA 1
ATOM 577 C C . GLY A 1 73 ? -1.727 -1.503 21.954 1.00 94.38 73 GLY A C 1
ATOM 578 O O . GLY A 1 73 ? -0.889 -2.077 22.648 1.00 94.38 73 GLY A O 1
ATOM 579 N N . VAL A 1 74 ? -1.382 -0.808 20.865 1.00 93.56 74 VAL A N 1
ATOM 580 C CA . VAL A 1 74 ? 0.003 -0.622 20.406 1.00 93.56 74 VAL A CA 1
ATOM 581 C C . VAL A 1 74 ? 0.494 0.763 20.818 1.00 93.56 74 VAL A C 1
ATOM 583 O O . VAL A 1 74 ? -0.044 1.769 20.370 1.00 93.56 74 VAL A O 1
ATOM 586 N N . ASP A 1 75 ? 1.557 0.816 21.622 1.00 88.44 75 ASP A N 1
ATOM 587 C CA . ASP A 1 75 ? 2.086 2.069 22.184 1.00 88.44 75 ASP A CA 1
ATOM 588 C C . ASP A 1 75 ? 2.659 3.019 21.113 1.00 88.44 75 ASP A C 1
ATOM 590 O O . ASP A 1 75 ? 2.274 4.185 21.010 1.00 88.44 75 ASP A O 1
ATOM 594 N N . HIS A 1 76 ? 3.548 2.517 20.247 1.00 89.94 76 HIS A N 1
ATOM 595 C CA . HIS A 1 76 ? 4.166 3.338 19.208 1.00 89.94 76 HIS A CA 1
ATOM 596 C C . HIS A 1 76 ? 4.371 2.597 17.887 1.00 89.94 76 HIS A C 1
ATOM 598 O O . HIS A 1 76 ? 5.105 1.612 17.796 1.00 89.94 76 HIS A O 1
ATOM 604 N N . LEU A 1 77 ? 3.793 3.148 16.818 1.00 92.88 77 LEU A N 1
ATOM 605 C CA . LEU A 1 77 ? 4.029 2.727 15.442 1.00 92.88 77 LEU A CA 1
ATOM 606 C C . LEU A 1 77 ? 3.985 3.944 14.518 1.00 92.88 77 LEU A C 1
ATOM 608 O O . LEU A 1 77 ? 3.152 4.836 14.659 1.00 92.88 77 LEU A O 1
ATOM 612 N N . THR A 1 78 ? 4.875 3.974 13.531 1.00 92.94 78 THR A N 1
ATOM 613 C CA . THR A 1 78 ? 4.950 5.065 12.552 1.00 92.94 78 THR A CA 1
ATOM 614 C C . THR A 1 78 ? 4.823 4.531 11.135 1.00 92.94 78 THR A C 1
ATOM 616 O O . THR A 1 78 ? 5.137 3.373 10.865 1.00 92.94 78 THR A O 1
ATOM 619 N N . PHE A 1 79 ? 4.459 5.395 10.182 1.00 91.25 79 PHE A N 1
ATOM 620 C CA . PHE A 1 79 ? 4.494 5.044 8.756 1.00 91.25 79 PHE A CA 1
ATOM 621 C C . PHE A 1 79 ? 5.892 4.610 8.291 1.00 91.25 79 PHE A C 1
ATOM 623 O O . PHE A 1 79 ? 6.022 3.709 7.464 1.00 91.25 79 PHE A O 1
ATOM 630 N N . HIS A 1 80 ? 6.949 5.219 8.844 1.00 91.50 80 HIS A N 1
ATOM 631 C CA . HIS A 1 80 ? 8.320 4.783 8.582 1.00 91.50 80 HIS A CA 1
ATOM 632 C C . HIS A 1 80 ? 8.577 3.376 9.142 1.00 91.50 80 HIS A C 1
ATOM 634 O O . HIS A 1 80 ? 9.150 2.543 8.442 1.00 91.50 80 HIS A O 1
ATOM 640 N N . GLY A 1 81 ? 8.106 3.097 10.361 1.00 93.38 81 GLY A N 1
ATOM 641 C CA . GLY A 1 81 ? 8.148 1.769 10.975 1.00 93.38 81 GLY A CA 1
ATOM 642 C C . GLY A 1 81 ? 7.433 0.719 10.126 1.00 93.38 81 GLY A C 1
ATOM 643 O O . GLY A 1 81 ? 8.032 -0.301 9.807 1.00 93.38 81 GLY A O 1
ATOM 644 N N . LEU A 1 82 ? 6.217 1.012 9.655 1.00 93.62 82 LEU A N 1
ATOM 645 C CA . LEU A 1 82 ? 5.459 0.142 8.748 1.00 93.62 82 LEU A CA 1
ATOM 646 C C . LEU A 1 82 ? 6.228 -0.162 7.456 1.00 93.62 82 LEU A C 1
ATOM 648 O O . LEU A 1 82 ? 6.368 -1.325 7.080 1.00 93.62 82 LEU A O 1
ATOM 652 N N . ARG A 1 83 ? 6.788 0.863 6.801 1.00 91.75 83 ARG A N 1
ATOM 653 C CA . ARG A 1 83 ? 7.609 0.682 5.590 1.00 91.75 83 ARG A CA 1
ATOM 654 C C . ARG A 1 83 ? 8.858 -0.154 5.872 1.00 91.75 83 ARG A C 1
ATOM 656 O O . ARG A 1 83 ? 9.211 -1.017 5.073 1.00 91.75 83 ARG A O 1
ATOM 663 N N . ARG A 1 84 ? 9.528 0.073 7.006 1.00 92.50 84 ARG A N 1
ATOM 664 C CA . ARG A 1 84 ? 10.697 -0.716 7.414 1.00 92.50 84 ARG A CA 1
ATOM 665 C C . ARG A 1 84 ? 10.309 -2.174 7.649 1.00 92.50 84 ARG A C 1
ATOM 667 O O . ARG A 1 84 ? 10.998 -3.049 7.134 1.00 92.50 84 ARG A O 1
ATOM 674 N N . THR A 1 85 ? 9.214 -2.436 8.357 1.00 94.00 85 THR A N 1
ATOM 675 C CA . THR A 1 85 ? 8.685 -3.790 8.573 1.00 94.00 85 THR A CA 1
ATOM 676 C C . THR A 1 85 ? 8.360 -4.469 7.250 1.00 94.00 85 THR A C 1
ATOM 678 O O . THR A 1 85 ? 8.823 -5.586 7.034 1.00 94.00 85 THR A O 1
ATOM 681 N N . PHE A 1 86 ? 7.674 -3.781 6.329 1.00 95.06 86 PHE A N 1
ATOM 682 C CA . PHE A 1 86 ? 7.408 -4.293 4.983 1.00 95.06 86 PHE A CA 1
ATOM 683 C C . PHE A 1 86 ? 8.690 -4.791 4.307 1.00 95.06 86 PHE A C 1
ATOM 685 O O . PHE A 1 86 ? 8.761 -5.954 3.910 1.00 95.06 86 PHE A O 1
ATOM 692 N N . THR A 1 87 ? 9.738 -3.967 4.251 1.00 92.81 87 THR A N 1
ATOM 693 C CA . THR A 1 87 ? 11.007 -4.351 3.617 1.00 92.81 87 THR A CA 1
ATOM 694 C C . THR A 1 87 ? 11.720 -5.488 4.353 1.00 92.81 87 THR A C 1
ATOM 696 O O . THR A 1 87 ? 12.200 -6.427 3.719 1.00 92.81 87 THR A O 1
ATOM 699 N N . GLN A 1 88 ? 11.805 -5.415 5.684 1.00 93.50 88 GLN A N 1
ATOM 700 C CA . GLN A 1 88 ? 12.553 -6.371 6.513 1.00 93.50 88 GLN A CA 1
ATOM 701 C C . GLN A 1 88 ? 11.904 -7.759 6.528 1.00 93.50 88 GLN A C 1
ATOM 703 O O . GLN A 1 88 ? 12.614 -8.763 6.518 1.00 93.50 88 GLN A O 1
ATOM 708 N N . VAL A 1 89 ? 10.573 -7.816 6.543 1.00 95.44 89 VAL A N 1
ATOM 709 C CA . VAL A 1 89 ? 9.817 -9.069 6.494 1.00 95.44 89 VAL A CA 1
ATOM 710 C C . VAL A 1 89 ? 9.839 -9.635 5.077 1.00 95.44 89 VAL A C 1
ATOM 712 O O . VAL A 1 89 ? 10.193 -10.799 4.914 1.00 95.44 89 VAL A O 1
ATOM 715 N N . SER A 1 90 ? 9.575 -8.811 4.055 1.00 95.69 90 SER A N 1
ATOM 716 C CA . SER A 1 90 ? 9.503 -9.265 2.656 1.00 95.69 90 SER A CA 1
ATOM 717 C C . SER A 1 90 ? 10.782 -9.933 2.166 1.00 95.69 90 SER A C 1
ATOM 719 O O . SER A 1 90 ? 10.736 -11.002 1.560 1.00 95.69 90 SER A O 1
ATOM 721 N N . ARG A 1 91 ? 11.950 -9.369 2.493 1.00 93.56 91 ARG A N 1
ATOM 722 C CA . ARG A 1 91 ? 13.239 -9.937 2.061 1.00 93.56 91 ARG A CA 1
ATOM 723 C C . ARG A 1 91 ? 13.539 -11.340 2.611 1.00 93.56 91 ARG A C 1
ATOM 725 O O . ARG A 1 91 ? 14.546 -11.926 2.238 1.00 93.56 91 ARG A O 1
ATOM 732 N N . ARG A 1 92 ? 12.735 -11.859 3.549 1.00 94.00 92 ARG A N 1
ATOM 733 C CA . ARG A 1 92 ? 12.890 -13.226 4.077 1.00 94.00 92 ARG A CA 1
ATOM 734 C C . ARG A 1 92 ? 12.384 -14.286 3.101 1.00 94.00 92 ARG A C 1
ATOM 736 O O . ARG A 1 92 ? 12.702 -15.454 3.287 1.00 94.00 92 ARG A O 1
ATOM 743 N N . PHE A 1 93 ? 11.573 -13.901 2.118 1.00 93.00 93 PHE A N 1
ATOM 744 C CA . PHE A 1 93 ? 10.911 -14.840 1.212 1.00 93.00 93 PHE A CA 1
ATOM 745 C C . PHE A 1 93 ? 10.868 -14.376 -0.256 1.00 93.00 93 PHE A C 1
ATOM 747 O O . PHE A 1 93 ? 10.459 -15.158 -1.109 1.00 93.00 93 PHE A O 1
ATOM 754 N N . VAL A 1 94 ? 11.330 -13.159 -0.572 1.00 95.00 94 VAL A N 1
ATOM 755 C CA . VAL A 1 94 ? 11.607 -12.695 -1.946 1.00 95.00 94 VAL A CA 1
ATOM 756 C C . VAL A 1 94 ? 13.012 -12.080 -2.045 1.00 95.00 94 VAL A C 1
ATOM 758 O O . VAL A 1 94 ? 13.559 -11.677 -1.013 1.00 95.00 94 VAL A O 1
ATOM 761 N N . PRO A 1 95 ? 13.603 -11.947 -3.252 1.00 92.81 95 PRO A N 1
ATOM 762 C CA . PRO A 1 95 ? 14.889 -11.270 -3.423 1.00 92.81 95 PRO A CA 1
ATOM 763 C C . PRO A 1 95 ? 14.871 -9.843 -2.860 1.00 92.81 95 PRO A C 1
ATOM 765 O O . PRO A 1 95 ? 13.896 -9.114 -3.038 1.00 92.81 95 PRO A O 1
ATOM 768 N N . ALA A 1 96 ? 15.957 -9.417 -2.207 1.00 87.62 96 ALA A N 1
ATOM 769 C CA . ALA A 1 96 ? 16.017 -8.149 -1.467 1.00 87.62 96 ALA A CA 1
ATOM 770 C C . ALA A 1 96 ? 15.733 -6.899 -2.326 1.00 87.62 96 ALA A C 1
ATOM 772 O O . ALA A 1 96 ? 15.150 -5.930 -1.829 1.00 87.62 96 ALA A O 1
ATOM 773 N N . GLY A 1 97 ? 16.075 -6.944 -3.619 1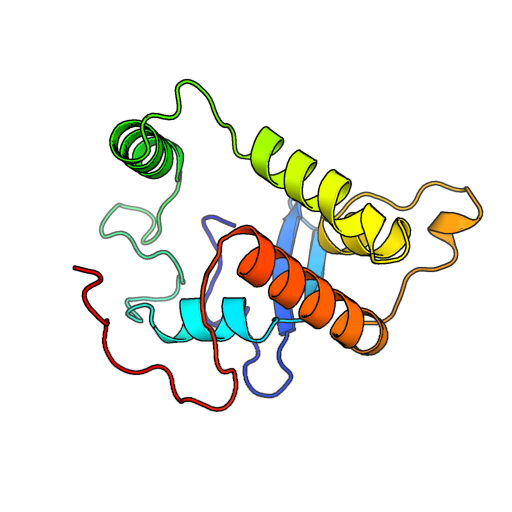.00 88.31 97 GLY A N 1
ATOM 774 C CA . GLY A 1 97 ? 15.789 -5.873 -4.579 1.00 88.31 97 GLY A CA 1
ATOM 775 C C . GLY A 1 97 ? 14.292 -5.621 -4.802 1.00 88.31 97 GLY A C 1
ATOM 776 O O . GLY A 1 97 ? 13.891 -4.480 -5.020 1.00 88.31 97 GLY A O 1
ATOM 777 N N . VAL A 1 98 ? 13.440 -6.643 -4.649 1.00 92.19 98 VAL A N 1
ATOM 778 C CA . VAL A 1 98 ? 11.990 -6.542 -4.884 1.00 92.19 98 VAL A CA 1
ATOM 779 C C . VAL A 1 98 ? 11.309 -5.553 -3.922 1.00 92.19 98 VAL A C 1
ATOM 781 O O . VAL A 1 98 ? 10.731 -4.566 -4.391 1.00 92.19 98 VAL A O 1
ATOM 784 N N . PRO A 1 99 ? 11.344 -5.739 -2.583 1.00 92.19 99 PRO A N 1
ATOM 785 C CA . PRO A 1 99 ? 10.689 -4.809 -1.668 1.00 92.19 99 PRO A CA 1
ATOM 786 C C . PRO A 1 99 ? 11.341 -3.423 -1.677 1.00 92.19 99 PRO A C 1
ATOM 788 O O . PRO A 1 99 ? 10.649 -2.434 -1.421 1.00 92.19 99 PRO A O 1
ATOM 791 N N . ALA A 1 100 ? 12.639 -3.329 -1.993 1.00 88.12 100 ALA A N 1
ATOM 792 C CA . ALA A 1 100 ? 13.330 -2.056 -2.177 1.00 88.12 100 ALA A CA 1
ATOM 793 C C . ALA A 1 100 ? 12.750 -1.277 -3.370 1.00 88.12 100 ALA A C 1
ATOM 795 O O . ALA A 1 100 ? 12.369 -0.112 -3.209 1.00 88.12 100 ALA A O 1
ATOM 796 N N . GLN A 1 101 ? 12.588 -1.936 -4.521 1.00 89.12 101 GLN A N 1
ATOM 797 C CA . GLN A 1 101 ? 12.006 -1.351 -5.726 1.00 89.12 101 GLN A CA 1
ATOM 798 C C . GLN A 1 101 ? 10.544 -0.927 -5.511 1.00 89.12 101 GLN A C 1
ATOM 800 O O . GLN A 1 101 ? 10.196 0.222 -5.786 1.00 89.12 101 GLN A O 1
ATOM 805 N N . ILE A 1 102 ? 9.700 -1.794 -4.932 1.00 90.44 102 ILE A N 1
ATOM 806 C CA . ILE A 1 102 ? 8.291 -1.475 -4.605 1.00 90.44 102 ILE A CA 1
ATOM 807 C C . ILE A 1 102 ? 8.205 -0.253 -3.678 1.00 90.44 102 ILE A C 1
ATOM 809 O O . ILE A 1 102 ? 7.377 0.648 -3.860 1.00 90.44 102 ILE A O 1
ATOM 813 N N . SER A 1 103 ? 9.097 -0.202 -2.688 1.00 87.56 103 SER A N 1
ATOM 814 C CA . SER A 1 103 ? 9.167 0.888 -1.721 1.00 87.56 103 SER A CA 1
ATOM 815 C C . SER A 1 103 ? 9.704 2.192 -2.313 1.00 87.56 103 SER A C 1
ATOM 817 O O . SER A 1 103 ? 9.694 3.191 -1.598 1.00 87.56 103 SER A O 1
ATOM 819 N N . GLY A 1 104 ? 10.188 2.221 -3.558 1.00 83.69 104 GLY A N 1
ATOM 820 C CA . GLY A 1 104 ? 10.803 3.407 -4.163 1.00 83.69 104 GLY A CA 1
ATOM 821 C C . GLY A 1 104 ? 12.183 3.738 -3.586 1.00 83.69 104 GLY A C 1
ATOM 822 O O . GLY A 1 104 ? 12.571 4.905 -3.531 1.00 83.69 104 GLY A O 1
ATOM 823 N N . HIS A 1 105 ? 12.923 2.743 -3.084 1.00 75.56 105 HIS A N 1
ATOM 824 C CA . HIS A 1 105 ? 14.344 2.943 -2.794 1.00 75.56 105 HIS A CA 1
ATOM 825 C C . HIS A 1 105 ? 15.099 3.112 -4.111 1.00 75.56 105 HIS A C 1
ATOM 827 O O . HIS A 1 105 ? 14.889 2.354 -5.055 1.00 75.56 105 HIS A O 1
ATOM 833 N N . LYS A 1 106 ? 15.990 4.108 -4.169 1.00 65.44 106 LYS A N 1
ATOM 834 C CA . LYS A 1 106 ? 16.893 4.251 -5.309 1.00 65.44 106 LYS A CA 1
ATOM 835 C C . LYS A 1 106 ? 17.805 3.017 -5.371 1.00 65.44 106 LYS A C 1
ATOM 837 O O . LYS A 1 106 ? 18.389 2.690 -4.335 1.00 65.44 106 LYS A O 1
ATOM 842 N N . PRO A 1 107 ? 17.939 2.362 -6.536 1.00 59.59 107 PRO A N 1
ATOM 843 C CA . PRO A 1 107 ? 18.907 1.287 -6.719 1.00 59.59 107 PRO A CA 1
ATOM 844 C C . PRO A 1 107 ? 20.312 1.780 -6.345 1.00 59.59 107 PRO A C 1
ATOM 846 O O . PRO A 1 107 ? 20.719 2.865 -6.767 1.00 59.59 107 PRO A O 1
ATOM 849 N N . SER A 1 108 ? 21.043 1.028 -5.522 1.00 54.84 108 SER A N 1
ATOM 850 C CA . SER A 1 108 ? 22.470 1.275 -5.290 1.00 54.84 108 SER A CA 1
ATOM 851 C C . SER A 1 108 ? 23.279 0.816 -6.501 1.00 54.84 108 SER A C 1
ATOM 853 O O . SER A 1 108 ? 22.882 -0.121 -7.177 1.00 54.84 108 SER A O 1
ATOM 855 N N . ALA A 1 109 ? 24.452 1.402 -6.750 1.00 53.12 109 ALA A N 1
ATOM 856 C CA . ALA A 1 109 ? 25.352 0.998 -7.843 1.00 53.12 109 ALA A CA 1
ATOM 857 C C . ALA A 1 109 ? 26.018 -0.392 -7.648 1.00 53.12 109 ALA A C 1
ATOM 859 O O . ALA A 1 109 ? 27.048 -0.689 -8.245 1.00 53.12 109 ALA A O 1
ATOM 860 N N . THR A 1 110 ? 25.466 -1.235 -6.775 1.00 56.25 110 THR A N 1
ATOM 861 C CA . THR A 1 110 ? 25.902 -2.616 -6.527 1.00 56.25 110 THR A CA 1
ATOM 862 C C . THR A 1 110 ? 25.176 -3.579 -7.472 1.00 56.25 110 THR A C 1
ATOM 864 O O . THR A 1 110 ? 24.216 -3.193 -8.132 1.00 56.25 110 THR A O 1
ATOM 867 N N . ALA A 1 111 ? 25.591 -4.852 -7.520 1.00 53.78 111 ALA A N 1
ATOM 868 C CA . ALA A 1 111 ? 24.976 -5.885 -8.369 1.00 53.78 111 ALA A CA 1
ATOM 869 C C . ALA A 1 111 ? 23.435 -5.971 -8.243 1.00 53.78 111 ALA A C 1
ATOM 871 O O . ALA A 1 111 ? 22.748 -6.238 -9.223 1.00 53.78 111 ALA A O 1
ATOM 872 N N . GLU A 1 112 ? 22.878 -5.674 -7.063 1.00 55.50 112 GLU A N 1
ATOM 873 C CA . GLU A 1 112 ? 21.426 -5.628 -6.832 1.00 55.50 112 GLU A CA 1
ATOM 874 C C . GLU A 1 112 ? 20.716 -4.487 -7.578 1.00 55.50 112 GLU A C 1
ATOM 876 O O . GLU A 1 112 ? 19.543 -4.621 -7.918 1.00 55.50 112 GLU A O 1
ATOM 881 N N . GLY A 1 113 ? 21.405 -3.380 -7.874 1.00 56.09 113 GLY A N 1
ATOM 882 C CA . GLY A 1 113 ?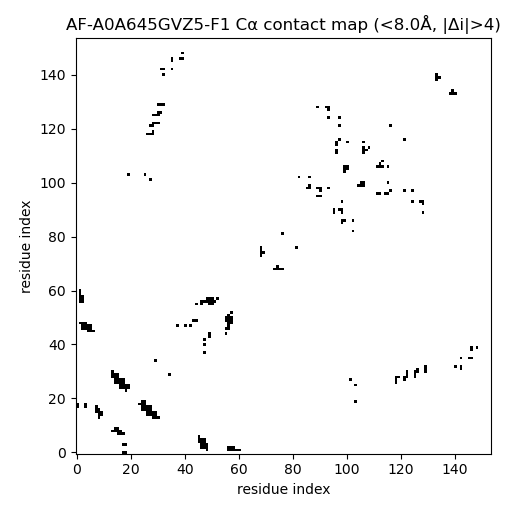 20.831 -2.258 -8.614 1.00 56.09 113 GLY A CA 1
ATOM 883 C C . GLY A 1 113 ? 20.715 -2.473 -10.120 1.00 56.09 113 GLY A C 1
ATOM 884 O O . GLY A 1 113 ? 19.987 -1.726 -10.770 1.00 56.09 113 GLY A O 1
ATOM 885 N N . TYR A 1 114 ? 21.379 -3.495 -10.670 1.00 52.97 114 TYR A N 1
ATOM 886 C CA . TYR A 1 114 ? 21.276 -3.871 -12.086 1.00 52.97 114 TYR A CA 1
ATOM 887 C C . TYR A 1 114 ? 20.073 -4.782 -12.379 1.00 52.97 114 TYR A C 1
ATOM 889 O O . TYR A 1 114 ? 19.707 -4.950 -13.538 1.00 52.97 114 TYR A O 1
ATOM 897 N N . ASN A 1 115 ? 19.417 -5.315 -11.343 1.00 67.50 115 ASN A N 1
ATOM 898 C CA . ASN A 1 115 ? 18.255 -6.200 -11.458 1.00 67.50 115 ASN A CA 1
ATOM 899 C C . ASN A 1 115 ? 16.948 -5.439 -11.181 1.00 67.50 115 ASN A C 1
ATOM 901 O O . ASN A 1 115 ? 16.170 -5.819 -10.305 1.00 67.50 115 ASN A O 1
ATOM 905 N N . ILE A 1 116 ? 16.720 -4.332 -11.895 1.00 81.50 116 ILE A N 1
ATOM 906 C CA . ILE A 1 116 ? 15.428 -3.634 -11.848 1.00 81.50 116 ILE A CA 1
ATOM 907 C C . ILE A 1 116 ? 14.421 -4.484 -12.615 1.00 81.50 116 ILE A C 1
ATOM 909 O O . ILE A 1 116 ? 14.503 -4.601 -13.835 1.00 81.50 116 ILE A O 1
ATOM 913 N N . LEU A 1 117 ? 13.466 -5.059 -11.893 1.00 88.75 117 LEU A N 1
ATOM 914 C CA . LEU A 1 117 ? 12.453 -5.925 -12.477 1.00 88.75 117 LEU A CA 1
ATOM 915 C C . LEU A 1 117 ? 11.390 -5.099 -13.204 1.00 88.75 1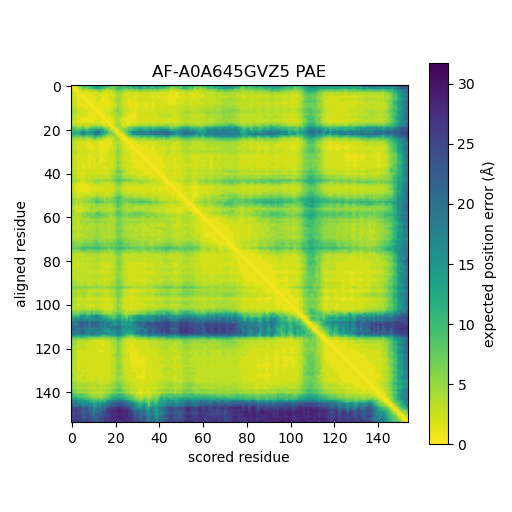17 LEU A C 1
ATOM 917 O O . LEU A 1 117 ? 10.942 -4.057 -12.710 1.00 88.75 117 LEU A O 1
ATOM 921 N N . ALA A 1 118 ? 10.938 -5.580 -14.354 1.00 92.44 118 ALA A N 1
ATOM 922 C CA . ALA A 1 118 ? 9.760 -5.053 -15.018 1.00 92.44 118 ALA A CA 1
ATOM 923 C C . ALA A 1 118 ? 8.497 -5.298 -14.174 1.00 92.44 118 ALA A C 1
ATOM 925 O O . ALA A 1 118 ? 8.461 -6.108 -13.244 1.00 92.44 118 ALA A O 1
ATOM 926 N N . LEU A 1 119 ? 7.413 -4.596 -14.515 1.00 93.12 119 LEU A N 1
ATOM 927 C CA . LEU A 1 119 ? 6.150 -4.679 -13.781 1.00 93.12 119 LEU A CA 1
ATOM 928 C C . LEU A 1 119 ? 5.629 -6.121 -13.673 1.00 93.12 119 LEU A C 1
ATOM 930 O O . LEU A 1 119 ? 5.201 -6.531 -12.598 1.00 93.12 119 LEU A O 1
ATOM 934 N N . ASP A 1 120 ? 5.680 -6.885 -14.764 1.00 94.44 120 ASP A N 1
ATOM 935 C CA . ASP A 1 120 ? 5.171 -8.257 -14.793 1.00 94.44 120 ASP A CA 1
ATOM 936 C C . ASP A 1 120 ? 6.067 -9.230 -14.014 1.00 94.44 120 ASP A C 1
ATOM 938 O O . ASP A 1 120 ? 5.555 -10.140 -13.366 1.00 94.44 120 ASP A O 1
ATOM 942 N N . GLU A 1 121 ? 7.376 -8.976 -13.966 1.00 95.19 121 GLU A N 1
ATOM 943 C CA . GLU A 1 121 ? 8.327 -9.735 -13.146 1.00 95.19 121 GLU A CA 1
ATOM 944 C C . GLU A 1 121 ? 8.129 -9.471 -11.644 1.00 95.19 121 GLU A C 1
ATOM 946 O O . GLU A 1 121 ? 8.332 -10.359 -10.817 1.00 95.19 121 GLU A O 1
ATOM 951 N N . LEU A 1 122 ? 7.665 -8.273 -11.266 1.00 94.94 122 LEU A N 1
ATOM 952 C CA . LEU A 1 122 ? 7.327 -7.943 -9.877 1.00 94.94 122 LEU A CA 1
ATOM 953 C C . LEU A 1 122 ? 6.024 -8.598 -9.392 1.00 94.94 122 LEU A C 1
ATOM 955 O O . LEU A 1 122 ? 5.861 -8.803 -8.187 1.00 94.94 122 LEU A O 1
ATOM 959 N N . ARG A 1 123 ? 5.075 -8.901 -10.289 1.00 95.94 123 ARG A N 1
ATOM 960 C CA . ARG A 1 123 ? 3.742 -9.430 -9.930 1.00 95.94 123 ARG A CA 1
ATOM 961 C C . ARG A 1 123 ? 3.775 -10.673 -9.040 1.00 95.94 123 ARG A C 1
ATOM 963 O O . ARG A 1 123 ? 3.113 -10.625 -7.999 1.00 95.94 123 ARG A O 1
ATOM 970 N N . PRO A 1 124 ? 4.488 -11.762 -9.396 1.00 95.81 124 PRO A N 1
ATOM 971 C CA . PRO A 1 124 ? 4.489 -12.967 -8.571 1.00 95.81 124 PRO A CA 1
ATOM 972 C C . PRO A 1 124 ? 5.030 -12.685 -7.169 1.00 95.81 124 PRO A C 1
ATOM 974 O O . PRO A 1 124 ? 4.474 -13.175 -6.189 1.00 95.81 124 PRO A O 1
ATOM 977 N N . TYR A 1 125 ? 6.041 -11.821 -7.050 1.00 96.62 125 TYR A N 1
ATOM 978 C CA . TYR A 1 125 ? 6.593 -11.457 -5.752 1.00 96.62 125 TYR A CA 1
ATOM 979 C C . TYR A 1 125 ? 5.638 -10.607 -4.912 1.00 96.62 125 TYR A C 1
ATOM 981 O O . TYR A 1 125 ? 5.529 -10.840 -3.713 1.00 96.62 125 TYR A O 1
ATOM 989 N N . VAL A 1 126 ? 4.915 -9.652 -5.508 1.00 95.75 126 VAL A N 1
ATOM 990 C CA . VAL A 1 126 ? 3.888 -8.879 -4.785 1.00 95.75 126 VAL A CA 1
ATOM 991 C C . VAL A 1 126 ? 2.788 -9.801 -4.260 1.00 95.75 126 VAL A C 1
ATOM 993 O O . VAL A 1 126 ? 2.417 -9.689 -3.094 1.00 95.75 126 VAL A O 1
ATOM 996 N N . ALA A 1 127 ? 2.309 -10.740 -5.081 1.00 95.06 127 ALA A N 1
ATOM 997 C CA . ALA A 1 127 ? 1.302 -11.713 -4.659 1.00 95.06 127 ALA A CA 1
ATOM 998 C C . ALA A 1 127 ? 1.820 -12.622 -3.529 1.00 95.06 127 ALA A C 1
ATOM 1000 O O . ALA A 1 127 ? 1.110 -12.864 -2.553 1.00 95.06 127 ALA A O 1
ATOM 1001 N N . GLN A 1 128 ? 3.074 -13.073 -3.621 1.00 96.12 128 GLN A N 1
ATOM 1002 C CA . GLN A 1 128 ? 3.719 -13.867 -2.577 1.00 96.12 128 GLN A CA 1
ATOM 1003 C C . GLN A 1 128 ? 3.874 -13.080 -1.267 1.00 96.12 128 GLN A C 1
ATOM 1005 O O . GLN A 1 128 ? 3.599 -13.623 -0.197 1.00 96.12 128 GLN A O 1
ATOM 1010 N N . ILE A 1 129 ? 4.283 -11.807 -1.341 1.00 96.44 129 ILE A N 1
ATOM 1011 C CA . ILE A 1 129 ? 4.363 -10.917 -0.177 1.00 96.44 129 ILE A CA 1
ATOM 1012 C C . ILE A 1 129 ? 2.993 -10.778 0.477 1.00 96.44 129 ILE A C 1
ATOM 1014 O O . ILE A 1 129 ? 2.882 -11.037 1.672 1.00 96.44 129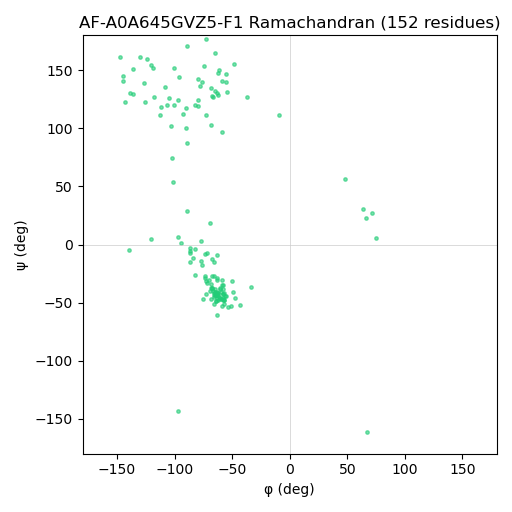 ILE A O 1
ATOM 1018 N N . GLU A 1 130 ? 1.950 -10.429 -0.274 1.00 95.69 130 GLU A N 1
ATOM 1019 C CA . GLU A 1 130 ? 0.603 -10.296 0.292 1.00 95.69 130 GLU A CA 1
ATOM 1020 C C . GLU A 1 130 ? 0.137 -11.582 0.979 1.00 95.69 130 GLU A C 1
ATOM 1022 O O . GLU A 1 130 ? -0.282 -11.527 2.133 1.00 95.69 130 GLU A O 1
ATOM 1027 N N . ALA A 1 131 ? 0.282 -12.737 0.323 1.00 95.19 131 ALA A N 1
ATOM 1028 C CA . ALA A 1 131 ? -0.102 -14.022 0.902 1.00 95.19 131 ALA A CA 1
ATOM 1029 C C . ALA A 1 131 ? 0.626 -14.298 2.230 1.00 95.19 131 ALA A C 1
ATOM 1031 O O . ALA A 1 131 ? -0.002 -14.713 3.202 1.00 95.19 131 ALA A O 1
ATOM 1032 N N . LYS A 1 132 ? 1.931 -13.999 2.309 1.00 96.31 132 LYS A N 1
ATOM 1033 C CA . LYS A 1 132 ? 2.708 -14.159 3.548 1.00 96.31 132 LYS A CA 1
ATOM 1034 C C . LYS A 1 132 ? 2.304 -13.190 4.649 1.00 96.31 132 LYS A C 1
ATOM 1036 O O . LYS A 1 132 ? 2.281 -13.583 5.812 1.00 96.31 132 LYS A O 1
ATOM 1041 N N . PHE A 1 133 ? 1.968 -11.947 4.319 1.00 96.06 133 PHE A N 1
ATOM 1042 C CA . PHE A 1 133 ? 1.458 -11.003 5.314 1.00 96.06 133 PHE A CA 1
ATOM 1043 C C . PHE A 1 133 ? 0.090 -11.429 5.858 1.00 96.06 133 PHE A C 1
ATOM 1045 O O . PHE A 1 133 ? -0.130 -11.330 7.062 1.00 96.06 133 PHE A O 1
ATOM 1052 N N . LEU A 1 134 ? -0.797 -11.938 5.001 1.00 95.88 134 LEU A N 1
ATOM 1053 C CA . LEU A 1 134 ? -2.109 -12.444 5.411 1.00 95.88 134 LEU A CA 1
ATOM 1054 C C . LEU A 1 134 ? -1.989 -13.679 6.308 1.00 95.88 134 LEU A C 1
ATOM 1056 O O . LEU A 1 134 ? -2.638 -13.734 7.348 1.00 95.88 134 LEU A O 1
ATOM 1060 N N . GLU A 1 135 ? -1.103 -14.614 5.955 1.00 95.50 135 GLU A N 1
ATOM 1061 C CA . GLU A 1 135 ? -0.770 -15.786 6.773 1.00 95.50 135 GLU A CA 1
ATOM 1062 C C . GLU A 1 135 ? -0.278 -15.374 8.169 1.00 95.50 135 GLU A C 1
ATOM 1064 O O . GLU A 1 135 ? -0.822 -15.828 9.173 1.00 95.50 135 GLU A O 1
ATOM 1069 N N . LEU A 1 136 ? 0.698 -14.459 8.247 1.00 94.56 136 LEU A N 1
ATOM 1070 C CA . LEU A 1 136 ? 1.235 -13.955 9.519 1.00 94.56 136 LEU A CA 1
ATOM 1071 C C . LEU A 1 136 ? 0.189 -13.213 10.363 1.00 94.56 136 LEU A C 1
ATOM 1073 O O . LEU A 1 136 ? 0.285 -13.211 11.587 1.00 94.56 136 LEU A O 1
ATOM 1077 N N . ALA A 1 137 ? -0.783 -12.573 9.715 1.00 93.56 137 ALA A N 1
ATOM 1078 C CA . ALA A 1 137 ? -1.871 -11.861 10.373 1.00 93.56 137 ALA A CA 1
ATOM 1079 C C . ALA A 1 137 ? -3.073 -12.762 10.718 1.00 93.56 137 ALA A C 1
ATOM 1081 O O . ALA A 1 137 ? -4.021 -12.282 11.334 1.00 93.56 137 ALA A O 1
ATOM 1082 N N . GLY A 1 138 ? -3.073 -14.037 10.308 1.00 95.62 138 GLY A N 1
ATOM 1083 C CA . GLY A 1 138 ? -4.221 -14.934 10.477 1.00 95.62 138 GLY A CA 1
ATOM 1084 C C . GLY A 1 138 ? -5.456 -14.525 9.661 1.00 95.62 138 GLY A C 1
ATOM 1085 O O . GLY A 1 138 ? -6.577 -14.895 10.008 1.00 95.62 138 GLY A O 1
ATOM 1086 N N . VAL A 1 139 ? -5.281 -13.752 8.585 1.00 94.75 139 VAL A N 1
ATOM 1087 C CA . VAL A 1 139 ? -6.382 -13.258 7.748 1.00 94.75 139 VAL A CA 1
ATOM 1088 C C . VAL A 1 139 ? -6.662 -14.254 6.625 1.00 94.75 139 VAL A C 1
ATOM 1090 O O . VAL A 1 139 ? -5.828 -14.479 5.750 1.00 94.75 139 VAL A O 1
ATOM 1093 N N . SER A 1 140 ? -7.867 -14.825 6.621 1.00 93.06 140 SER A N 1
ATOM 1094 C CA . SER A 1 140 ? -8.336 -15.681 5.527 1.00 93.06 140 SER A CA 1
ATOM 1095 C C . SER A 1 140 ? -8.818 -14.830 4.353 1.00 93.06 140 SER A C 1
ATOM 1097 O O . SER A 1 140 ? -9.762 -14.055 4.494 1.00 93.06 140 SER A O 1
ATOM 1099 N N . PHE A 1 141 ? -8.189 -14.988 3.189 1.00 91.81 141 PHE A N 1
ATOM 1100 C CA . PHE A 1 141 ? -8.534 -14.261 1.969 1.00 91.81 141 PHE A CA 1
ATOM 1101 C C . PHE A 1 141 ? -8.554 -15.202 0.766 1.00 91.81 141 PHE A C 1
ATOM 1103 O O . PHE A 1 141 ? -7.590 -15.925 0.518 1.00 91.81 141 PHE A O 1
ATOM 1110 N N . ASP A 1 142 ? -9.643 -15.147 0.006 1.00 88.25 142 ASP A N 1
ATOM 1111 C CA . ASP A 1 142 ? -9.803 -15.862 -1.253 1.00 88.25 142 ASP A CA 1
ATOM 1112 C C . ASP A 1 142 ? -9.861 -14.840 -2.402 1.00 88.25 142 ASP A C 1
ATOM 1114 O O . ASP A 1 142 ? -10.841 -14.097 -2.506 1.00 88.25 142 ASP A O 1
ATOM 1118 N N . PRO A 1 143 ? -8.840 -14.780 -3.276 1.00 79.50 143 PRO A N 1
ATOM 1119 C CA . PRO A 1 143 ? -8.788 -13.809 -4.365 1.00 79.50 143 PRO A CA 1
ATOM 1120 C C . PRO A 1 143 ? -9.857 -14.040 -5.442 1.00 79.50 143 PRO A C 1
ATOM 1122 O O . PRO A 1 143 ? -10.036 -13.175 -6.300 1.00 79.50 143 PRO A O 1
ATOM 1125 N N . THR A 1 144 ? -10.540 -15.190 -5.431 1.00 78.38 144 THR A N 1
ATOM 1126 C CA . THR A 1 144 ? -11.610 -15.519 -6.384 1.00 78.38 144 THR A CA 1
ATOM 1127 C C . THR A 1 144 ? -12.982 -15.016 -5.936 1.00 78.38 144 THR A C 1
ATOM 1129 O O . THR A 1 144 ? -13.897 -14.912 -6.755 1.00 78.38 144 THR A O 1
ATOM 1132 N N . GLN A 1 145 ? -13.129 -14.644 -4.662 1.00 70.88 145 GLN A N 1
ATOM 1133 C CA . GLN A 1 145 ? -14.362 -14.060 -4.153 1.00 70.88 145 GLN A CA 1
ATOM 1134 C C . GLN A 1 145 ? -14.431 -12.580 -4.537 1.00 70.88 145 GLN A C 1
ATOM 1136 O O . GLN A 1 145 ? -13.538 -11.788 -4.224 1.00 70.88 145 GLN A O 1
ATOM 1141 N N . ALA A 1 146 ? -15.517 -12.192 -5.213 1.00 59.69 146 ALA A N 1
ATOM 1142 C CA . ALA A 1 146 ? -15.820 -10.784 -5.445 1.00 59.69 146 ALA A CA 1
ATO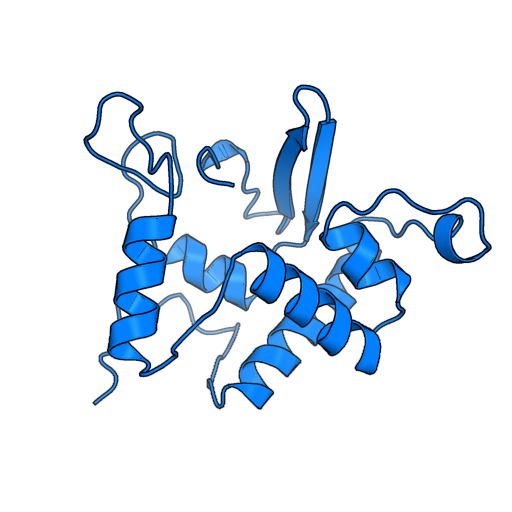M 1143 C C . ALA A 1 146 ? -15.861 -10.036 -4.097 1.00 59.69 146 ALA A C 1
ATOM 1145 O O . ALA A 1 146 ? -16.270 -10.640 -3.099 1.00 59.69 146 ALA A O 1
ATOM 1146 N N . PRO A 1 147 ? -15.458 -8.752 -4.033 1.00 57.47 147 PRO A N 1
ATOM 1147 C CA . PRO A 1 147 ? -15.518 -7.974 -2.802 1.00 57.47 147 PRO A CA 1
ATOM 1148 C C . PRO A 1 147 ? -16.959 -7.908 -2.291 1.00 57.47 147 PRO A C 1
ATOM 1150 O O . PRO A 1 147 ? -17.791 -7.128 -2.750 1.00 57.47 147 PRO A O 1
ATOM 1153 N N . SER A 1 148 ? -17.276 -8.802 -1.358 1.00 52.59 148 SER A N 1
ATOM 1154 C CA . SER A 1 148 ? -18.569 -8.861 -0.700 1.00 52.59 148 SER A CA 1
ATOM 1155 C C . SER A 1 148 ? -18.619 -7.772 0.361 1.00 52.59 148 SER A C 1
ATOM 1157 O O . SER A 1 148 ? -17.669 -7.582 1.119 1.00 52.59 148 SER A O 1
ATOM 1159 N N . LYS A 1 149 ? -19.761 -7.081 0.414 1.00 50.91 149 LYS A N 1
ATOM 1160 C CA . LYS A 1 149 ? -20.151 -6.107 1.440 1.00 50.91 149 LYS A CA 1
ATOM 1161 C C . LYS A 1 149 ? -19.655 -6.557 2.822 1.00 50.91 149 LYS A C 1
ATOM 1163 O O . LYS A 1 149 ? -19.910 -7.697 3.203 1.00 50.91 149 LYS A O 1
ATOM 1168 N N . LEU A 1 150 ? -18.938 -5.653 3.499 1.00 46.22 150 LEU A N 1
ATOM 1169 C CA . LEU A 1 150 ? -18.392 -5.732 4.862 1.00 46.22 150 LEU A CA 1
ATOM 1170 C C . LEU A 1 150 ? -18.892 -6.943 5.671 1.00 46.22 150 LEU A C 1
ATOM 1172 O O . LEU A 1 150 ? -20.056 -6.989 6.070 1.00 46.22 150 LEU A O 1
ATOM 1176 N N . ARG A 1 151 ? -18.005 -7.902 5.959 1.00 46.00 151 ARG A N 1
ATOM 1177 C CA . ARG A 1 151 ? -18.256 -8.902 7.003 1.00 46.00 151 ARG A CA 1
ATOM 1178 C C . ARG A 1 151 ? -17.888 -8.297 8.352 1.00 46.00 151 ARG A C 1
ATOM 1180 O O . ARG A 1 151 ? -16.740 -7.916 8.559 1.00 46.00 151 ARG A O 1
ATOM 1187 N N . ALA A 1 152 ? -18.862 -8.218 9.256 1.00 36.81 152 ALA A N 1
ATOM 1188 C CA . ALA A 1 152 ? -18.588 -7.971 10.663 1.00 36.81 152 ALA A CA 1
ATOM 1189 C C . ALA A 1 152 ? -17.744 -9.134 11.206 1.00 36.81 152 ALA A C 1
ATOM 1191 O O . ALA A 1 152 ? -18.096 -10.298 11.008 1.00 36.81 152 ALA A O 1
ATOM 1192 N N . VAL A 1 153 ? -16.627 -8.808 11.849 1.00 36.97 153 VAL A N 1
ATOM 1193 C CA . VAL A 1 153 ? -15.840 -9.763 12.629 1.00 36.97 153 VAL A CA 1
ATOM 1194 C C . VAL A 1 153 ? -16.365 -9.652 14.058 1.00 36.97 153 VAL A C 1
ATOM 1196 O O . VAL A 1 153 ? -16.279 -8.579 14.651 1.00 36.97 153 VAL A O 1
ATOM 1199 N N . SER A 1 154 ? -17.017 -10.713 14.532 1.00 39.22 154 SER A N 1
ATOM 1200 C CA . SER A 1 154 ? -17.502 -10.871 15.9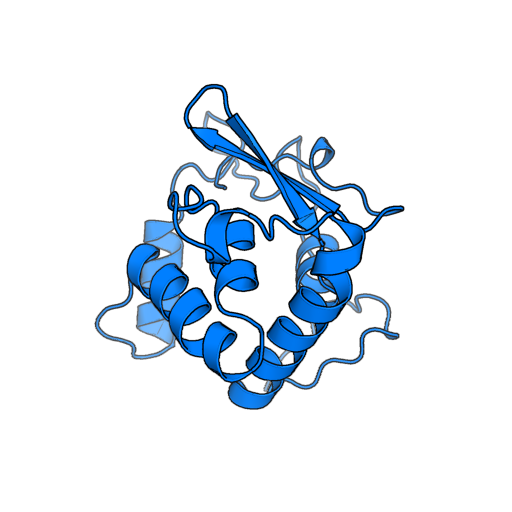10 1.00 39.22 154 SER A CA 1
ATOM 1201 C C . SER A 1 154 ? -16.399 -11.359 16.832 1.00 39.22 154 SER A C 1
ATOM 1203 O O . SER A 1 154 ? -15.674 -12.273 16.374 1.00 39.22 154 SER A O 1
#

Solvent-accessible surface area (backbone atoms only — not comparable to full-atom values): 9439 Å² total; per-residue (Å²): 107,45,85,36,38,53,90,36,50,40,79,90,77,36,29,35,54,42,72,58,63,100,89,46,70,49,73,38,56,46,31,65,65,62,45,45,58,60,68,69,49,74,89,48,81,66,26,61,44,51,33,95,53,96,82,44,33,39,83,68,62,62,68,62,49,54,53,53,28,62,76,70,73,48,92,82,86,46,74,67,52,53,54,49,48,51,40,65,57,40,45,76,81,42,65,63,52,55,48,37,53,72,70,66,50,79,71,52,101,50,81,65,38,75,61,75,70,53,61,76,70,43,36,65,52,45,43,51,43,51,54,50,53,29,59,77,66,72,52,88,80,62,85,84,58,73,80,66,79,83,78,83,85,128

Secondary structure (DSSP, 8-state):
-TT-BGGGEETTTTEEEEE-STT-EEEEE--HHHHHHHHTS---SSBSSB-SSTTSB-S--HHHHHHHHHHTT-S---HHHHHHHHHHHHTTTS-THHHHHHTTPPPPSSGGGG----HHHHHHHHHHHHHHHHHHTT----TTS---S-----

Sequence (154 aa):
MAALKWSSIDWRWRKLTIADKVDATRTIPLGPYMAHLLDGLPRQGEYVFYSSGEHGYVKDARSSMSKVLAECGVDHLTFHGLRRTFTQVSRRFVPAGVPAQISGHKPSATAEGYNILALDELRPYVAQIEAKFLELAGVSFDPTQAPSKLRAVS

Nearest PDB structures (foldseek):
  5vfz-assembly1_A  TM=7.197E-01  e=2.177E-03  Brujitavirus brujita
  1cnt-assembly2_3  TM=2.350E-01  e=2.563E+00  Homo sapiens
  8d74-assembly1_D  TM=2.223E-01  e=3.072E+00  Homo sapiens

Foldseek 3Di:
DFQQWPVQADPPQQKGWDDDPPPDIDIAGNALVNVLVQVLQDDDPGGSAADPDPVRTDPDCVVVVVVVCVVVVHDDDDPVNVLVCLLVVLVVPDPSLLSCRVSPNQQDPDPSSVCPDDRVRSHVSSNVSVVVVCVVVVHDDDSPDHNDDDDDDD